Protein AF-A0AAX6N0P4-F1 (afdb_monomer_lite)

Sequence (154 aa):
MRKEPTRYEEDYTPYERWVNLHSFASRLYGINLISCYKLAIKALRRALEDNESEDNMTKRCRIRAAAQWMIYSAGVLFTLMYSRPTENDRQELQSWRFTGRDVFSVNRWNYWKERFVYHSTAIGSEAIAAASSMNRIDRSQPTQGMGALLYSNY

Organism: NCBI:txid292717

Foldseek 3Di:
DDDQDAPPDPDCVSLVVLLVVLLVVLQCVQVVVDDDLLVLLVLLCVQQVDPDPGDLSSNLSSLSSNLSNLLRHVLVNLCCLVPADDPVLQVSRDDPVAHHRRSNHPVSLVSSLVRLVVCCVPRHDSSVSSNVSSVVSVVVDPPPDPPPPPDDDD

pLDDT: mean 87.31, std 16.4, range [35.97, 98.5]

Structure (mmCIF, N/CA/C/O backbone):
data_AF-A0AAX6N0P4-F1
#
_entry.id   AF-A0AAX6N0P4-F1
#
loop_
_atom_site.group_PDB
_atom_site.id
_atom_site.type_symbol
_atom_site.label_atom_id
_atom_site.label_alt_id
_atom_site.label_comp_id
_atom_site.label_asym_id
_atom_site.label_entity_id
_atom_site.label_seq_id
_atom_site.pdbx_PDB_ins_code
_atom_site.Cartn_x
_atom_site.Cartn_y
_atom_site.Cartn_z
_atom_site.occupancy
_atom_site.B_iso_or_equiv
_atom_site.auth_seq_id
_atom_site.auth_comp_id
_atom_site.auth_asym_id
_atom_site.auth_atom_id
_atom_site.pdbx_PDB_model_num
ATOM 1 N N . MET A 1 1 ? 7.547 -14.440 5.829 1.00 50.50 1 MET A N 1
ATOM 2 C CA . MET A 1 1 ? 7.139 -13.589 4.685 1.00 50.50 1 MET A CA 1
ATOM 3 C C . MET A 1 1 ? 8.294 -13.570 3.692 1.00 50.50 1 MET A C 1
ATOM 5 O O . MET A 1 1 ? 9.425 -13.501 4.161 1.00 50.50 1 MET A O 1
ATOM 9 N N . ARG A 1 2 ? 8.066 -13.723 2.377 1.00 62.75 2 ARG A N 1
ATOM 10 C CA . ARG A 1 2 ? 9.168 -13.650 1.390 1.00 62.75 2 ARG A CA 1
ATOM 11 C C . ARG A 1 2 ? 9.849 -12.277 1.468 1.00 62.75 2 ARG A C 1
ATOM 13 O O . ARG A 1 2 ? 9.172 -11.295 1.759 1.00 62.75 2 ARG A O 1
ATOM 20 N N . LYS A 1 3 ? 11.168 -12.240 1.259 1.00 79.81 3 LYS A N 1
ATOM 21 C CA . LYS A 1 3 ? 11.944 -10.993 1.240 1.00 79.81 3 LYS A CA 1
ATOM 22 C C . LYS A 1 3 ? 11.598 -10.180 -0.006 1.00 79.81 3 LYS A C 1
ATOM 24 O O . LYS A 1 3 ? 11.326 -10.750 -1.060 1.00 79.81 3 LYS A O 1
ATOM 29 N N . GLU A 1 4 ? 11.600 -8.865 0.163 1.00 86.12 4 GLU A N 1
ATOM 30 C CA . GLU A 1 4 ? 11.504 -7.905 -0.929 1.00 86.12 4 GLU A CA 1
ATOM 31 C C . GLU A 1 4 ? 12.708 -8.071 -1.876 1.00 86.12 4 GLU A C 1
ATOM 33 O O . GLU A 1 4 ? 13.825 -8.245 -1.375 1.00 86.12 4 GLU A O 1
ATOM 38 N N . PRO A 1 5 ? 12.497 -8.060 -3.205 1.00 88.31 5 PRO A N 1
ATOM 39 C CA . PRO A 1 5 ? 13.581 -8.150 -4.177 1.00 88.31 5 PRO A CA 1
ATOM 40 C C . PRO A 1 5 ? 14.511 -6.940 -4.077 1.00 88.31 5 PRO A C 1
ATOM 42 O O . PRO A 1 5 ? 14.084 -5.828 -3.758 1.00 88.31 5 PRO A O 1
ATOM 45 N N . THR A 1 6 ? 15.789 -7.160 -4.358 1.00 87.75 6 THR A N 1
ATOM 46 C CA . THR A 1 6 ? 16.835 -6.132 -4.272 1.00 87.75 6 THR A CA 1
ATOM 47 C C . THR A 1 6 ? 17.362 -5.749 -5.652 1.00 87.75 6 THR A C 1
ATOM 49 O O . THR A 1 6 ? 17.054 -6.384 -6.645 1.00 87.75 6 THR A O 1
ATOM 52 N N . ARG A 1 7 ? 18.236 -4.746 -5.750 1.00 82.56 7 ARG A N 1
ATOM 53 C CA . ARG A 1 7 ? 18.906 -4.414 -7.023 1.00 82.56 7 ARG A CA 1
ATOM 54 C C . ARG A 1 7 ? 19.834 -5.509 -7.574 1.00 82.56 7 ARG A C 1
ATOM 56 O O . ARG A 1 7 ? 20.413 -5.330 -8.638 1.00 82.56 7 ARG A O 1
ATOM 63 N N . TYR A 1 8 ? 20.053 -6.573 -6.804 1.00 85.19 8 TYR A N 1
ATOM 64 C CA . TYR A 1 8 ? 20.968 -7.667 -7.118 1.00 85.19 8 TYR A CA 1
ATOM 65 C C . TYR A 1 8 ? 20.243 -8.912 -7.644 1.00 85.19 8 TYR A C 1
ATOM 67 O O . TYR A 1 8 ? 20.871 -9.961 -7.750 1.00 85.19 8 TYR A O 1
ATOM 75 N N . GLU A 1 9 ? 18.939 -8.830 -7.933 1.00 86.44 9 GLU A N 1
ATOM 76 C CA . GLU A 1 9 ? 18.241 -9.952 -8.564 1.00 86.44 9 GLU A CA 1
ATOM 77 C C . GLU A 1 9 ? 18.799 -10.212 -9.973 1.00 86.44 9 GLU A C 1
ATOM 79 O O . GLU A 1 9 ? 19.002 -9.286 -10.759 1.00 86.44 9 GLU A O 1
ATOM 84 N N . GLU A 1 10 ? 19.020 -11.487 -10.292 1.00 80.12 10 GLU A N 1
ATOM 85 C CA . GLU A 1 10 ? 19.579 -11.924 -11.580 1.00 80.12 10 GLU A CA 1
ATOM 86 C C . GLU A 1 10 ? 18.535 -11.922 -12.712 1.00 80.12 10 GLU A C 1
ATOM 88 O O . GLU A 1 10 ? 18.891 -11.839 -13.887 1.00 80.12 10 GLU A O 1
ATOM 93 N N . ASP A 1 11 ? 17.241 -11.986 -12.372 1.00 86.44 11 ASP A N 1
ATOM 94 C CA . ASP A 1 11 ? 16.133 -11.959 -13.327 1.00 86.44 11 ASP A CA 1
ATOM 95 C C . ASP A 1 11 ? 14.877 -11.245 -12.780 1.00 86.44 11 ASP A C 1
ATOM 97 O O . ASP A 1 11 ? 14.849 -10.707 -11.671 1.00 86.44 11 ASP A O 1
ATOM 101 N N . TYR A 1 12 ? 13.813 -11.207 -13.590 1.00 85.56 12 TYR A N 1
ATOM 102 C CA . TYR A 1 12 ? 12.569 -10.494 -13.279 1.00 85.56 12 TYR A CA 1
ATOM 103 C C . TYR A 1 12 ? 11.615 -11.250 -12.338 1.00 85.56 12 TYR A C 1
ATOM 105 O O . TYR A 1 12 ? 10.702 -10.655 -11.755 1.00 85.56 12 TYR A O 1
ATOM 113 N N . THR A 1 13 ? 11.813 -12.554 -12.164 1.00 90.44 13 THR A N 1
ATOM 114 C CA . THR A 1 13 ? 10.910 -13.457 -11.444 1.00 90.44 13 THR A CA 1
ATOM 115 C C . THR A 1 13 ? 10.693 -13.046 -9.981 1.00 90.44 13 THR A C 1
ATOM 117 O O . THR A 1 13 ? 9.546 -13.092 -9.517 1.00 90.44 13 THR A O 1
ATOM 120 N N . PRO A 1 14 ? 11.720 -12.632 -9.208 1.00 90.81 14 PRO A N 1
ATOM 121 C CA . PRO A 1 14 ? 11.534 -12.153 -7.839 1.00 90.81 14 PRO A CA 1
ATOM 122 C C . PRO A 1 14 ? 10.629 -10.917 -7.758 1.00 90.81 14 PRO A C 1
ATOM 124 O O . PRO A 1 14 ? 9.754 -10.865 -6.889 1.00 90.81 14 PRO A O 1
ATOM 127 N N . TYR A 1 15 ? 10.769 -9.972 -8.694 1.00 91.62 15 TYR A N 1
ATOM 128 C CA . TYR A 1 15 ? 9.929 -8.773 -8.761 1.00 91.62 15 TYR A CA 1
ATOM 129 C C . TYR A 1 15 ? 8.465 -9.117 -9.044 1.00 91.62 15 TYR A C 1
ATOM 131 O O . TYR A 1 15 ? 7.564 -8.659 -8.339 1.00 91.62 15 TYR A O 1
ATOM 139 N N . GLU A 1 16 ? 8.199 -9.982 -10.023 1.00 92.62 16 GLU A N 1
ATOM 140 C CA . GLU A 1 16 ? 6.829 -10.400 -10.342 1.00 92.62 16 GLU A CA 1
ATOM 141 C C . GLU A 1 16 ? 6.176 -11.173 -9.197 1.00 92.62 16 GLU A C 1
ATOM 143 O O . GLU A 1 16 ? 5.030 -10.904 -8.828 1.00 92.62 16 GLU A O 1
ATOM 148 N N . ARG A 1 17 ? 6.913 -12.095 -8.568 1.00 93.31 17 ARG A N 1
ATOM 149 C CA . ARG A 1 17 ? 6.437 -12.828 -7.386 1.00 93.31 17 ARG A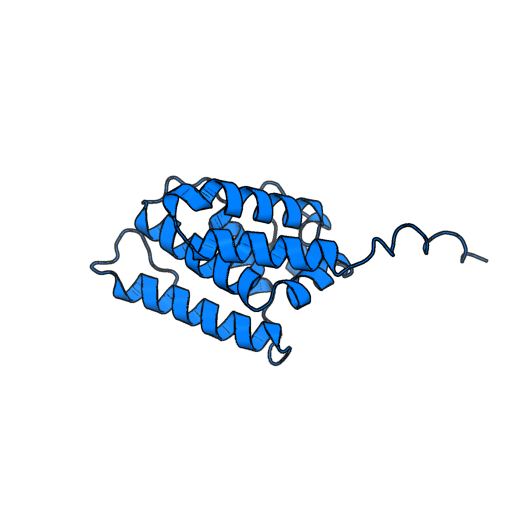 CA 1
ATOM 150 C C . ARG A 1 17 ? 6.087 -11.884 -6.241 1.00 93.31 17 ARG A C 1
ATOM 152 O O . ARG A 1 17 ? 5.111 -12.135 -5.532 1.00 93.31 17 ARG A O 1
ATOM 159 N N . TRP A 1 18 ? 6.861 -10.818 -6.062 1.00 93.75 18 TRP A N 1
ATOM 160 C CA . TRP A 1 18 ? 6.602 -9.811 -5.041 1.00 93.75 18 TRP A CA 1
ATOM 161 C C . TRP A 1 18 ? 5.322 -9.019 -5.321 1.00 93.75 18 TRP A C 1
ATOM 163 O O . TRP A 1 18 ? 4.457 -8.916 -4.447 1.00 93.75 18 TRP A O 1
ATOM 173 N N . VAL A 1 19 ? 5.138 -8.543 -6.557 1.00 95.31 19 VAL A N 1
ATOM 174 C CA . VAL A 1 19 ? 3.896 -7.871 -6.973 1.00 95.31 19 VAL A CA 1
ATOM 175 C C . VAL A 1 19 ? 2.692 -8.802 -6.807 1.00 95.31 19 VAL A C 1
ATOM 177 O O . VAL A 1 19 ? 1.680 -8.389 -6.242 1.00 95.31 19 VAL A O 1
ATOM 180 N N . ASN A 1 20 ? 2.809 -10.066 -7.218 1.00 96.62 20 ASN A N 1
ATOM 181 C CA . ASN A 1 20 ? 1.738 -11.058 -7.102 1.00 96.62 20 ASN A CA 1
ATOM 182 C C . ASN A 1 20 ? 1.357 -11.340 -5.643 1.00 96.62 20 ASN A C 1
ATOM 184 O O . ASN A 1 20 ? 0.170 -11.450 -5.336 1.00 96.62 20 ASN A O 1
ATOM 188 N N . LEU A 1 21 ? 2.330 -11.391 -4.727 1.00 96.25 21 LEU A N 1
ATOM 189 C CA . LEU A 1 21 ? 2.057 -11.529 -3.295 1.00 96.25 21 LEU A CA 1
ATOM 190 C C . LEU A 1 21 ? 1.229 -10.352 -2.765 1.00 96.25 21 LEU A C 1
ATOM 192 O O . LEU A 1 21 ? 0.232 -10.565 -2.073 1.00 96.25 21 LEU A O 1
ATOM 196 N N . HIS A 1 22 ? 1.613 -9.118 -3.099 1.00 97.38 22 HIS A N 1
ATOM 197 C CA . HIS A 1 22 ? 0.857 -7.930 -2.699 1.00 97.38 22 HIS A CA 1
ATOM 198 C C . HIS A 1 22 ? -0.529 -7.879 -3.342 1.00 97.38 22 HIS A C 1
ATOM 200 O O . HIS A 1 22 ? -1.490 -7.510 -2.676 1.00 97.38 22 HIS A O 1
ATOM 206 N N . SER A 1 23 ? -0.640 -8.315 -4.596 1.00 97.75 23 SER A N 1
ATOM 207 C CA . SER A 1 23 ? -1.903 -8.447 -5.321 1.00 97.75 23 SER A CA 1
ATOM 208 C C . SER A 1 23 ? -2.853 -9.440 -4.638 1.00 97.75 23 SER A C 1
ATOM 210 O O . SER A 1 23 ? -4.042 -9.165 -4.469 1.00 97.75 23 SER A O 1
ATOM 212 N N . PHE A 1 24 ? -2.342 -10.593 -4.206 1.00 97.88 24 PHE A N 1
ATOM 213 C CA . PHE A 1 24 ? -3.121 -11.584 -3.469 1.00 97.88 24 PHE A CA 1
ATOM 214 C C . PHE A 1 24 ? -3.564 -11.043 -2.104 1.00 97.88 24 PHE A C 1
ATOM 216 O O . PHE A 1 24 ? -4.755 -11.038 -1.793 1.00 97.88 24 PHE A O 1
ATOM 223 N N . ALA A 1 25 ? -2.621 -10.519 -1.316 1.00 98.00 25 ALA A N 1
ATOM 224 C CA . ALA A 1 25 ? -2.902 -9.997 0.018 1.00 98.00 25 ALA A CA 1
ATOM 225 C C . ALA A 1 25 ? -3.888 -8.817 -0.006 1.00 98.00 25 ALA A C 1
ATOM 227 O O . ALA A 1 25 ? -4.774 -8.757 0.846 1.00 98.00 25 ALA A O 1
ATOM 228 N N . SER A 1 26 ? -3.783 -7.914 -0.988 1.00 98.31 26 SER A N 1
ATOM 229 C CA . SER A 1 26 ? -4.683 -6.763 -1.093 1.00 98.31 26 SER A CA 1
ATOM 230 C C . SER A 1 26 ? -6.114 -7.160 -1.423 1.00 98.31 26 SER A C 1
ATOM 232 O O . SER A 1 26 ? -7.038 -6.554 -0.890 1.00 98.31 26 SER A O 1
ATOM 234 N N . ARG A 1 27 ? -6.330 -8.208 -2.226 1.00 98.50 27 ARG A N 1
ATOM 235 C CA . ARG A 1 27 ? -7.682 -8.736 -2.467 1.00 98.50 27 ARG A CA 1
ATOM 236 C C . ARG A 1 27 ? -8.287 -9.337 -1.207 1.00 98.50 27 ARG A C 1
ATOM 238 O O . ARG A 1 27 ? -9.426 -9.016 -0.894 1.00 98.50 27 ARG A O 1
ATOM 245 N N . LEU A 1 28 ? -7.529 -10.151 -0.467 1.00 98.38 28 LEU A N 1
ATOM 246 C CA . LEU A 1 28 ? -8.016 -10.738 0.787 1.00 98.38 28 LEU A CA 1
ATOM 247 C C . LEU A 1 28 ? -8.330 -9.663 1.836 1.00 98.38 28 LEU A C 1
ATOM 249 O O . LEU A 1 28 ? -9.348 -9.742 2.518 1.00 98.38 28 LEU A O 1
ATOM 253 N N . TYR A 1 29 ? -7.473 -8.646 1.946 1.00 97.69 29 TYR A N 1
ATOM 254 C CA . TYR A 1 29 ? -7.703 -7.506 2.832 1.00 97.69 29 TYR A CA 1
ATOM 255 C C . TYR A 1 29 ? -8.909 -6.667 2.384 1.00 97.69 29 TYR A C 1
ATOM 257 O O . TYR A 1 29 ? -9.746 -6.308 3.204 1.00 97.69 29 TYR A O 1
ATOM 265 N N . GLY A 1 30 ? -9.042 -6.400 1.082 1.00 97.06 30 GLY A N 1
ATOM 266 C CA . GLY A 1 30 ? -10.131 -5.602 0.512 1.00 97.06 30 GLY A CA 1
ATOM 267 C C . GLY A 1 30 ? -11.525 -6.202 0.710 1.00 97.06 30 GLY A C 1
ATOM 268 O O . GLY A 1 30 ? -12.500 -5.457 0.752 1.00 97.06 30 GLY A O 1
ATOM 269 N N . ILE A 1 31 ? -11.618 -7.523 0.888 1.00 96.94 31 ILE A N 1
ATOM 270 C CA . ILE A 1 31 ? -12.863 -8.223 1.248 1.00 96.94 31 ILE A CA 1
ATOM 271 C C . ILE A 1 31 ? -12.979 -8.516 2.756 1.00 96.94 31 ILE A C 1
ATOM 273 O O . ILE A 1 31 ? -13.837 -9.294 3.159 1.00 96.94 31 ILE A O 1
ATOM 277 N N . ASN A 1 32 ? -12.124 -7.911 3.590 1.00 94.69 32 ASN A N 1
ATOM 278 C CA . ASN A 1 32 ? -12.068 -8.085 5.048 1.00 94.69 32 ASN A CA 1
ATOM 279 C C . ASN A 1 32 ? -11.807 -9.527 5.533 1.00 94.69 32 ASN A C 1
ATOM 281 O O . ASN A 1 32 ? -12.151 -9.865 6.663 1.00 94.69 32 ASN A O 1
ATOM 285 N N . LEU A 1 33 ? -11.173 -10.384 4.722 1.00 96.75 33 LEU A N 1
ATOM 286 C CA . LEU A 1 33 ? -10.858 -11.761 5.133 1.00 96.75 33 LEU A CA 1
ATOM 287 C C . LEU A 1 33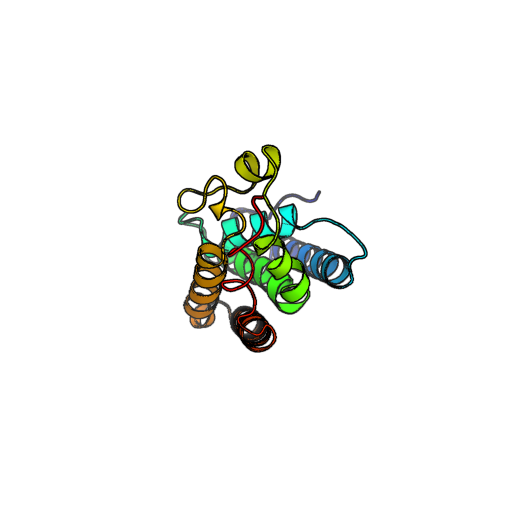 ? -9.636 -11.834 6.062 1.00 96.75 33 LEU A C 1
ATOM 289 O O . LEU A 1 33 ? -9.516 -12.748 6.873 1.00 96.75 33 LEU A O 1
ATOM 293 N N . ILE A 1 34 ? -8.713 -10.880 5.937 1.00 95.19 34 ILE A N 1
ATOM 294 C CA . ILE A 1 34 ? -7.506 -10.780 6.765 1.00 95.19 34 ILE A CA 1
ATOM 295 C C . ILE A 1 34 ? -7.307 -9.339 7.230 1.00 95.19 34 ILE A C 1
ATOM 297 O O . ILE A 1 34 ? -7.687 -8.409 6.527 1.00 95.19 34 ILE A O 1
ATOM 301 N N . SER A 1 35 ? -6.645 -9.141 8.373 1.00 91.06 35 SER A N 1
ATOM 302 C CA . SER A 1 35 ? -6.212 -7.817 8.838 1.00 91.06 35 SER A CA 1
ATOM 303 C C . SER A 1 35 ? -4.702 -7.670 8.656 1.00 91.06 35 SER A C 1
ATOM 305 O O . SER A 1 35 ? -3.909 -8.153 9.462 1.00 91.06 35 SER A O 1
ATOM 307 N N . CYS A 1 36 ? -4.284 -7.049 7.549 1.00 93.81 36 CYS A N 1
ATOM 308 C CA . CYS A 1 36 ? -2.868 -6.894 7.198 1.00 93.81 36 CYS A CA 1
ATOM 309 C C . CYS A 1 36 ? -2.513 -5.481 6.706 1.00 93.81 36 CYS A C 1
ATOM 311 O O . CYS A 1 36 ? -1.551 -5.300 5.962 1.00 93.81 36 CYS A O 1
ATOM 313 N N . TYR A 1 37 ? -3.237 -4.459 7.171 1.00 96.06 37 TYR A N 1
ATOM 314 C CA . TYR A 1 37 ? -3.024 -3.059 6.780 1.00 96.06 37 TYR A CA 1
ATOM 315 C C . TYR A 1 37 ? -1.577 -2.567 6.959 1.00 96.06 37 TYR A C 1
ATOM 317 O O . TYR A 1 37 ? -1.096 -1.751 6.173 1.00 96.06 37 TYR A O 1
ATOM 325 N N . LYS A 1 38 ? -0.837 -3.094 7.948 1.00 97.06 38 LYS A N 1
ATOM 326 C CA . LYS A 1 38 ? 0.588 -2.774 8.146 1.00 97.06 38 LYS A CA 1
ATOM 327 C C . LYS A 1 38 ? 1.429 -3.119 6.915 1.00 97.06 38 LYS A C 1
ATOM 329 O O . LYS A 1 38 ? 2.352 -2.379 6.588 1.00 97.06 38 LYS A O 1
ATOM 334 N N . LEU A 1 39 ? 1.108 -4.213 6.219 1.00 96.50 39 LEU A N 1
ATOM 335 C CA . LEU A 1 39 ? 1.778 -4.603 4.976 1.00 96.50 39 LEU A CA 1
ATOM 336 C C . LEU A 1 39 ? 1.498 -3.591 3.858 1.00 96.50 39 LEU A C 1
ATOM 338 O O . LEU A 1 39 ? 2.421 -3.214 3.139 1.00 96.50 39 LEU A O 1
ATOM 342 N N . ALA A 1 40 ? 0.252 -3.124 3.752 1.00 97.31 40 ALA A N 1
ATOM 343 C CA . ALA A 1 40 ? -0.153 -2.107 2.787 1.00 97.31 40 ALA A CA 1
ATOM 344 C C . ALA A 1 40 ? 0.599 -0.789 3.010 1.00 97.31 40 ALA A C 1
ATOM 346 O O . ALA A 1 40 ? 1.216 -0.258 2.090 1.00 97.31 40 ALA A O 1
ATOM 347 N N . ILE A 1 41 ? 0.607 -0.294 4.251 1.00 97.38 41 ILE A N 1
ATOM 348 C CA . ILE A 1 41 ? 1.239 0.986 4.594 1.00 97.38 41 ILE A CA 1
ATOM 349 C C . ILE A 1 41 ? 2.759 0.912 4.435 1.00 97.38 41 ILE A C 1
ATOM 351 O O . ILE A 1 41 ? 3.359 1.849 3.916 1.00 97.38 41 ILE A O 1
ATOM 355 N N . LYS A 1 42 ? 3.392 -0.211 4.800 1.00 96.00 42 LYS A N 1
ATOM 356 C CA . LYS A 1 42 ? 4.827 -0.415 4.548 1.00 96.00 42 LYS A CA 1
ATOM 357 C C . LYS A 1 42 ? 5.139 -0.413 3.047 1.00 96.00 42 LYS A C 1
ATOM 359 O O . LYS A 1 42 ? 6.106 0.231 2.654 1.00 96.00 42 LYS A O 1
ATOM 364 N N . ALA A 1 43 ? 4.313 -1.057 2.216 1.00 96.00 43 ALA A N 1
ATOM 365 C CA . ALA A 1 43 ? 4.483 -1.040 0.761 1.00 96.00 43 ALA A CA 1
ATOM 366 C C . ALA A 1 43 ? 4.329 0.374 0.173 1.00 96.00 43 ALA A C 1
ATOM 368 O O . ALA A 1 43 ? 5.159 0.798 -0.626 1.00 96.00 43 ALA A O 1
ATOM 369 N N . LEU A 1 44 ? 3.312 1.128 0.607 1.00 97.19 44 LEU A N 1
ATOM 370 C CA . LEU A 1 44 ? 3.092 2.518 0.189 1.00 97.19 44 LEU A CA 1
ATOM 371 C C . LEU A 1 44 ? 4.257 3.424 0.601 1.00 97.19 44 LEU A C 1
ATOM 373 O O . LEU A 1 44 ? 4.758 4.180 -0.227 1.00 97.19 44 LEU A O 1
ATOM 377 N N . ARG A 1 45 ? 4.741 3.298 1.843 1.00 95.56 45 ARG A N 1
ATOM 378 C CA . ARG A 1 45 ? 5.903 4.047 2.338 1.00 95.56 45 ARG A CA 1
ATOM 379 C C . ARG A 1 45 ? 7.141 3.784 1.477 1.00 95.56 45 ARG A C 1
ATOM 381 O O . ARG A 1 45 ? 7.688 4.727 0.913 1.00 95.56 45 ARG A O 1
ATOM 388 N N . ARG A 1 46 ? 7.522 2.509 1.309 1.00 92.38 46 ARG A N 1
ATOM 389 C CA . ARG A 1 46 ? 8.698 2.104 0.512 1.00 92.38 46 ARG A CA 1
ATOM 390 C C . ARG A 1 46 ? 8.632 2.565 -0.942 1.00 92.38 46 ARG A C 1
ATOM 392 O O . ARG A 1 46 ? 9.662 2.843 -1.541 1.00 92.38 46 ARG A O 1
ATOM 399 N N . ALA A 1 47 ? 7.434 2.601 -1.520 1.00 93.62 47 ALA A N 1
ATOM 400 C CA . ALA A 1 47 ? 7.240 2.963 -2.917 1.00 93.62 47 ALA A CA 1
ATOM 401 C C . ALA A 1 47 ? 7.173 4.478 -3.162 1.00 93.62 47 ALA A C 1
ATOM 403 O O . ALA A 1 47 ? 7.571 4.933 -4.234 1.00 93.62 47 ALA A O 1
ATOM 404 N N . LEU A 1 48 ? 6.609 5.245 -2.223 1.00 94.38 48 LEU A N 1
ATOM 405 C CA . LEU A 1 48 ? 6.153 6.615 -2.488 1.00 94.38 48 LEU A CA 1
ATOM 406 C C . LEU A 1 48 ? 6.799 7.675 -1.595 1.00 94.38 48 LEU A C 1
ATOM 408 O O . LEU A 1 48 ? 6.865 8.829 -2.017 1.00 94.38 48 LEU A O 1
ATOM 412 N N . GLU A 1 49 ? 7.227 7.305 -0.385 1.00 94.31 49 GLU A N 1
ATOM 413 C CA . GLU A 1 49 ? 7.766 8.227 0.628 1.00 94.31 49 GLU A CA 1
ATOM 414 C C . GLU A 1 49 ? 9.290 8.138 0.773 1.00 94.31 49 GLU A C 1
ATOM 416 O O . GLU A 1 49 ? 9.927 9.133 1.132 1.00 94.31 49 GLU A O 1
ATOM 421 N N . ASP A 1 50 ? 9.865 6.962 0.518 1.00 87.50 50 ASP A N 1
ATOM 422 C CA . ASP A 1 50 ? 11.307 6.747 0.595 1.00 87.50 50 ASP A CA 1
ATOM 423 C C . ASP A 1 50 ? 11.995 7.386 -0.626 1.00 87.50 50 ASP A C 1
ATOM 425 O O . ASP A 1 50 ? 11.642 7.134 -1.779 1.00 87.50 50 ASP A O 1
ATOM 429 N N . ASN A 1 51 ? 12.993 8.232 -0.360 1.00 68.06 51 ASN A N 1
ATOM 430 C CA . ASN A 1 51 ? 13.756 8.967 -1.377 1.00 68.06 51 ASN A CA 1
ATOM 431 C C . ASN A 1 51 ? 15.062 8.259 -1.771 1.00 68.06 51 ASN A C 1
ATOM 433 O O . ASN A 1 51 ? 15.938 8.885 -2.367 1.00 68.06 51 ASN A O 1
ATOM 437 N N . GLU A 1 52 ? 15.233 6.988 -1.403 1.00 66.75 52 GLU A N 1
ATOM 438 C CA . GLU A 1 52 ? 16.465 6.258 -1.694 1.00 66.75 52 GLU A CA 1
ATOM 439 C C . GLU A 1 52 ? 16.701 6.177 -3.212 1.00 66.75 52 GLU A C 1
ATOM 441 O O . GLU A 1 52 ? 15.772 5.985 -4.006 1.00 66.75 52 GLU A O 1
ATOM 446 N N . SER A 1 53 ? 17.963 6.361 -3.613 1.00 60.69 53 SER A N 1
ATOM 447 C CA . SER A 1 53 ? 18.436 6.231 -4.995 1.00 60.69 53 SER A CA 1
ATOM 448 C C . SER A 1 53 ? 18.425 4.762 -5.412 1.00 60.69 53 SER A C 1
ATOM 450 O O . SER A 1 53 ? 19.467 4.114 -5.520 1.00 60.69 53 SER A O 1
ATOM 452 N N . GLU A 1 54 ? 17.228 4.216 -5.580 1.00 67.94 54 GLU A N 1
ATOM 453 C CA . GLU A 1 54 ? 17.025 2.848 -6.029 1.00 67.94 54 GLU A CA 1
ATOM 454 C C . GLU A 1 54 ? 17.176 2.737 -7.535 1.00 67.94 54 GLU A C 1
ATOM 456 O O . GLU A 1 54 ? 16.899 3.678 -8.285 1.00 67.94 54 GLU A O 1
ATOM 461 N N . ASP A 1 55 ? 17.589 1.556 -7.982 1.00 84.06 55 ASP A N 1
ATOM 462 C CA . ASP A 1 55 ? 17.554 1.239 -9.396 1.00 84.06 55 ASP A CA 1
ATOM 463 C C . ASP A 1 55 ? 16.105 1.287 -9.919 1.00 84.06 55 ASP A C 1
ATOM 465 O O . ASP A 1 55 ? 15.123 1.084 -9.191 1.00 84.06 55 ASP A O 1
ATOM 469 N N . ASN A 1 56 ? 15.970 1.552 -11.218 1.00 84.94 56 ASN A N 1
ATOM 470 C CA . ASN A 1 56 ? 14.667 1.726 -11.851 1.00 84.94 56 ASN A CA 1
ATOM 471 C C . ASN A 1 56 ? 13.769 0.482 -11.728 1.00 84.94 56 ASN A C 1
ATOM 473 O O . ASN A 1 56 ? 12.546 0.632 -11.721 1.00 84.94 56 ASN A O 1
ATOM 477 N N . MET A 1 57 ? 14.334 -0.728 -11.621 1.00 87.25 57 MET A N 1
ATOM 478 C CA . MET A 1 57 ? 13.555 -1.963 -11.560 1.00 87.25 57 MET A CA 1
ATOM 479 C C . MET A 1 57 ? 12.933 -2.173 -10.187 1.00 87.25 57 MET A C 1
ATOM 481 O O . MET A 1 57 ? 11.715 -2.353 -10.087 1.00 87.25 57 MET A O 1
ATOM 485 N N . THR A 1 58 ? 13.738 -2.075 -9.128 1.00 89.06 58 THR A N 1
ATOM 486 C CA . THR A 1 58 ? 13.261 -2.175 -7.742 1.00 89.06 58 THR A CA 1
ATOM 487 C C . THR A 1 58 ? 12.195 -1.121 -7.474 1.00 89.06 58 THR A C 1
ATOM 489 O O . THR A 1 58 ? 11.092 -1.445 -7.019 1.00 89.06 58 THR A O 1
ATOM 492 N N . LYS A 1 59 ? 12.454 0.124 -7.890 1.00 89.50 59 LYS A N 1
ATOM 493 C CA . LYS A 1 59 ? 11.493 1.223 -7.768 1.00 89.50 59 LYS A CA 1
ATOM 494 C C . LYS A 1 59 ? 10.186 0.937 -8.510 1.00 89.50 59 LYS A C 1
ATOM 496 O O . LYS A 1 59 ? 9.097 1.112 -7.954 1.00 89.50 59 LYS A O 1
ATOM 501 N N . ARG A 1 60 ? 10.269 0.444 -9.752 1.00 90.38 60 ARG A N 1
ATOM 502 C CA . ARG A 1 60 ? 9.093 0.065 -10.549 1.00 90.38 60 ARG A CA 1
ATOM 503 C C . ARG A 1 60 ? 8.293 -1.049 -9.882 1.00 90.38 60 ARG A C 1
ATOM 505 O O . ARG A 1 60 ? 7.070 -0.949 -9.787 1.00 90.38 60 ARG A O 1
ATOM 512 N N . CYS A 1 61 ? 8.965 -2.085 -9.392 1.00 92.12 61 CYS A N 1
ATOM 513 C CA . CYS A 1 61 ? 8.338 -3.196 -8.687 1.00 92.12 61 CYS A CA 1
ATOM 514 C C . CYS A 1 61 ? 7.588 -2.729 -7.433 1.00 92.12 61 CYS A C 1
ATOM 516 O O . CYS A 1 61 ? 6.432 -3.108 -7.233 1.00 92.12 61 CYS A O 1
ATOM 518 N N . ARG A 1 62 ? 8.207 -1.877 -6.608 1.00 93.44 62 ARG A N 1
ATOM 519 C CA . ARG A 1 62 ? 7.585 -1.334 -5.392 1.00 93.44 62 ARG A CA 1
ATOM 520 C C . ARG A 1 62 ? 6.322 -0.551 -5.685 1.00 93.44 62 ARG A C 1
ATOM 522 O O . ARG A 1 62 ? 5.303 -0.766 -5.035 1.00 93.44 62 ARG A O 1
ATOM 529 N N . ILE A 1 63 ? 6.359 0.314 -6.693 1.00 94.50 63 ILE A N 1
ATOM 530 C CA . ILE A 1 63 ? 5.194 1.121 -7.064 1.00 94.50 63 ILE A CA 1
ATOM 531 C C . ILE A 1 63 ? 4.079 0.235 -7.624 1.00 94.50 63 ILE A C 1
ATOM 533 O O . ILE A 1 63 ? 2.923 0.426 -7.252 1.00 94.50 63 ILE A O 1
ATOM 537 N N . ARG A 1 64 ? 4.402 -0.792 -8.423 1.00 95.44 64 ARG A N 1
ATOM 538 C CA . ARG A 1 64 ? 3.410 -1.785 -8.876 1.00 95.44 64 ARG A CA 1
ATOM 539 C C . ARG A 1 64 ? 2.785 -2.549 -7.709 1.00 95.44 64 ARG A C 1
ATOM 541 O O . ARG A 1 64 ? 1.570 -2.729 -7.696 1.00 95.44 64 ARG A O 1
ATOM 548 N N . ALA A 1 65 ? 3.584 -2.962 -6.725 1.00 95.94 65 ALA A N 1
ATOM 549 C CA . ALA A 1 65 ? 3.110 -3.636 -5.519 1.00 95.94 65 ALA A CA 1
ATOM 550 C C . ALA A 1 65 ? 2.219 -2.725 -4.655 1.00 95.94 65 ALA A C 1
ATOM 552 O O . ALA A 1 65 ? 1.133 -3.131 -4.242 1.00 95.94 65 ALA A O 1
ATOM 553 N N . ALA A 1 66 ? 2.632 -1.475 -4.433 1.00 97.25 66 ALA A N 1
ATOM 554 C CA . ALA A 1 66 ? 1.849 -0.470 -3.719 1.00 97.25 66 ALA A CA 1
ATOM 555 C C . ALA A 1 66 ? 0.520 -0.169 -4.433 1.00 97.25 66 ALA A C 1
ATOM 557 O O . ALA A 1 66 ? -0.526 -0.080 -3.787 1.00 97.25 66 ALA A O 1
ATOM 558 N N . ALA A 1 67 ? 0.533 -0.092 -5.768 1.00 97.62 67 ALA A N 1
ATOM 559 C CA . ALA A 1 67 ? -0.664 0.128 -6.573 1.00 97.62 67 ALA A CA 1
ATOM 560 C C . ALA A 1 67 ? -1.724 -0.964 -6.355 1.00 97.62 67 ALA A C 1
ATOM 562 O O . ALA A 1 67 ? -2.912 -0.648 -6.295 1.00 97.62 67 ALA A O 1
ATOM 563 N N . GLN A 1 68 ? -1.323 -2.225 -6.141 1.00 97.94 68 GLN A N 1
ATOM 564 C CA . GLN A 1 68 ? -2.269 -3.316 -5.865 1.00 97.94 68 GLN A CA 1
ATOM 565 C C . GLN A 1 68 ? -3.150 -3.047 -4.637 1.00 97.94 68 GLN A C 1
ATOM 567 O O . GLN A 1 68 ? -4.317 -3.445 -4.621 1.00 97.94 68 GLN A O 1
ATOM 572 N N . TRP A 1 69 ? -2.626 -2.369 -3.612 1.00 98.44 69 TRP A N 1
ATOM 573 C CA . TRP A 1 69 ? -3.398 -2.023 -2.415 1.00 98.44 69 TRP A CA 1
ATOM 574 C C . TRP A 1 69 ? -4.455 -0.969 -2.701 1.00 98.44 69 TRP A C 1
ATOM 576 O O . TRP A 1 69 ? -5.585 -1.091 -2.229 1.00 98.44 69 TRP A O 1
ATOM 586 N N . MET A 1 70 ? -4.121 0.036 -3.507 1.00 98.00 70 MET A N 1
ATOM 587 C CA . MET A 1 70 ? -5.081 1.071 -3.884 1.00 98.00 70 MET A CA 1
ATOM 588 C C . MET A 1 70 ? -6.138 0.535 -4.848 1.00 98.00 70 MET A C 1
ATOM 590 O O . MET A 1 70 ? -7.305 0.902 -4.754 1.00 98.00 70 MET A O 1
ATOM 594 N N . ILE A 1 71 ? -5.767 -0.372 -5.751 1.00 97.69 71 ILE A N 1
ATOM 595 C CA . ILE A 1 71 ? -6.712 -0.953 -6.709 1.00 97.69 71 ILE A CA 1
ATOM 596 C C . ILE A 1 71 ? -7.742 -1.839 -5.996 1.00 97.69 71 ILE A C 1
ATOM 598 O O . ILE A 1 71 ? -8.935 -1.697 -6.247 1.00 97.69 71 ILE A O 1
ATOM 602 N N . TYR A 1 72 ? -7.303 -2.727 -5.097 1.00 98.19 72 TYR A N 1
ATOM 603 C CA . TYR A 1 72 ? -8.183 -3.765 -4.541 1.00 98.19 72 TYR A CA 1
ATOM 604 C C . TYR A 1 72 ? -8.696 -3.494 -3.129 1.00 98.19 72 TYR A C 1
ATOM 606 O O . TYR A 1 72 ? -9.648 -4.140 -2.703 1.00 98.19 72 TYR A O 1
ATOM 614 N N . SER A 1 73 ? -8.096 -2.557 -2.396 1.00 97.56 73 SER A N 1
ATOM 615 C CA . SER A 1 73 ? -8.413 -2.365 -0.977 1.00 97.56 73 SER A CA 1
ATOM 616 C C . SER A 1 73 ? -8.405 -0.916 -0.496 1.00 97.56 73 SER A C 1
ATOM 618 O O . SER A 1 73 ? -8.455 -0.681 0.709 1.00 97.56 73 SER A O 1
ATOM 620 N N . ALA A 1 74 ? -8.379 0.059 -1.411 1.00 96.62 74 ALA A N 1
ATOM 621 C CA . ALA A 1 74 ? -8.385 1.483 -1.072 1.00 96.62 74 ALA A CA 1
ATOM 622 C C . ALA A 1 74 ? -9.499 1.850 -0.083 1.00 96.62 74 ALA A C 1
ATOM 624 O O . ALA A 1 74 ? -9.219 2.517 0.902 1.00 96.62 74 ALA A O 1
ATOM 625 N N . GLY A 1 75 ? -10.730 1.372 -0.303 1.00 95.62 75 GLY A N 1
ATOM 626 C CA . GLY A 1 75 ? -11.865 1.677 0.574 1.00 95.62 75 GLY A CA 1
ATOM 627 C C . GLY A 1 75 ? -11.662 1.196 2.012 1.00 95.62 75 GLY A C 1
ATOM 628 O O . GLY A 1 75 ? -11.813 1.978 2.942 1.00 95.62 75 GLY A O 1
ATOM 629 N N . VAL A 1 76 ? -11.247 -0.062 2.197 1.00 95.69 76 VAL A N 1
ATOM 630 C CA . VAL A 1 76 ? -10.970 -0.627 3.532 1.00 95.69 76 VAL A CA 1
ATOM 631 C C . VAL A 1 76 ? -9.755 0.041 4.177 1.00 95.69 76 VAL A C 1
ATOM 633 O O . VAL A 1 76 ? -9.727 0.246 5.382 1.00 95.69 76 VAL A O 1
ATOM 636 N N . LEU A 1 77 ? -8.732 0.414 3.403 1.00 96.12 77 LEU A N 1
ATOM 637 C CA . LEU A 1 77 ? -7.569 1.116 3.951 1.00 96.12 77 LEU A CA 1
ATOM 638 C C . LEU A 1 77 ? -7.902 2.560 4.358 1.00 96.12 77 LEU A C 1
ATOM 640 O O . LEU A 1 77 ? -7.380 3.051 5.355 1.00 96.12 77 LEU A O 1
ATOM 644 N N . PHE A 1 78 ? -8.787 3.225 3.615 1.00 95.81 78 PHE A N 1
ATOM 645 C CA . PHE A 1 78 ? -9.224 4.594 3.881 1.00 95.81 78 PHE A CA 1
ATOM 646 C C . PHE A 1 78 ? -9.905 4.722 5.249 1.00 95.81 78 PHE A C 1
ATOM 648 O O . PHE A 1 78 ? -9.738 5.738 5.924 1.00 95.81 78 PHE A O 1
ATOM 655 N N . THR A 1 79 ? -10.607 3.680 5.714 1.00 94.38 79 THR A N 1
ATOM 656 C CA . THR A 1 79 ? -11.284 3.719 7.021 1.00 94.38 79 THR A CA 1
ATOM 657 C C . THR A 1 79 ? -10.323 3.862 8.203 1.00 94.38 79 THR A C 1
ATOM 659 O O . THR A 1 79 ? -10.728 4.342 9.264 1.00 94.38 79 THR A O 1
ATOM 662 N N . LEU A 1 80 ? -9.038 3.525 8.028 1.00 93.88 80 LEU A N 1
ATOM 663 C CA . LEU A 1 80 ? -8.015 3.710 9.060 1.00 93.88 80 LEU A CA 1
ATOM 664 C C . LEU A 1 80 ? -7.881 5.172 9.484 1.00 93.88 80 LEU A C 1
ATOM 666 O O . LEU A 1 80 ? -7.525 5.430 10.628 1.00 93.88 80 LEU A O 1
ATOM 670 N N . MET A 1 81 ? -8.219 6.123 8.609 1.00 92.25 81 MET A N 1
ATOM 671 C CA . MET A 1 81 ? -8.162 7.552 8.934 1.00 92.25 81 MET A CA 1
ATOM 672 C C . MET A 1 81 ? -9.192 7.987 9.977 1.00 92.25 81 MET A C 1
ATOM 674 O O . MET A 1 81 ? -9.019 9.016 10.624 1.00 92.25 81 MET A O 1
ATOM 678 N N . TYR A 1 82 ? -10.239 7.187 10.180 1.00 90.88 82 TYR A N 1
ATOM 679 C CA . TYR A 1 82 ? -11.209 7.381 11.258 1.00 90.88 82 TYR A CA 1
ATOM 680 C C . TYR A 1 82 ? -10.819 6.633 12.540 1.00 90.88 82 TYR A C 1
ATOM 682 O O . TYR A 1 82 ? -11.510 6.726 13.552 1.00 90.88 82 TYR A O 1
ATOM 690 N N . SER A 1 83 ? -9.713 5.887 12.513 1.00 91.44 83 SER A N 1
ATOM 691 C CA . SER A 1 83 ? -9.215 5.103 13.639 1.00 91.44 83 SER A CA 1
ATOM 692 C C . SER A 1 83 ? -8.048 5.808 14.327 1.00 91.44 83 SER A C 1
ATOM 694 O O . SER A 1 83 ? -7.285 6.554 13.714 1.00 91.44 83 SER A O 1
ATOM 696 N N . ARG A 1 84 ? -7.861 5.548 15.625 1.00 94.00 84 ARG A N 1
ATOM 697 C CA . ARG A 1 84 ? -6.664 6.006 16.343 1.00 94.00 84 ARG A CA 1
ATOM 698 C C . ARG A 1 84 ? -5.550 4.965 16.188 1.00 94.00 84 ARG A C 1
ATOM 700 O O . ARG A 1 84 ? -5.779 3.816 16.563 1.00 94.00 84 ARG A O 1
ATOM 707 N N . PRO A 1 85 ? -4.350 5.335 15.700 1.00 96.00 85 PRO A N 1
ATOM 708 C CA . PRO A 1 85 ? -3.234 4.399 15.633 1.00 96.00 85 PRO A CA 1
ATOM 709 C C . PRO A 1 85 ? -2.828 3.945 17.036 1.00 96.00 85 PRO A C 1
ATOM 711 O O . PRO A 1 85 ? -2.796 4.749 17.976 1.00 96.00 85 PRO A O 1
ATOM 714 N N . THR A 1 86 ? -2.488 2.666 17.181 1.00 97.06 86 THR A N 1
ATOM 715 C CA . THR A 1 86 ? -1.871 2.139 18.406 1.00 97.06 86 THR A CA 1
ATOM 716 C C . THR A 1 86 ? -0.443 2.669 18.561 1.00 97.06 86 THR A C 1
ATOM 718 O O . THR A 1 86 ? 0.129 3.221 17.621 1.00 97.06 86 THR A O 1
ATOM 721 N N . GLU A 1 87 ? 0.173 2.493 19.732 1.00 97.12 87 GLU A N 1
ATOM 722 C CA . GLU A 1 87 ? 1.595 2.834 19.908 1.00 97.12 87 GLU A CA 1
ATOM 723 C C . GLU A 1 87 ? 2.486 2.059 18.931 1.00 97.12 87 GLU A C 1
ATOM 725 O O . GLU A 1 87 ? 3.356 2.630 18.279 1.00 97.12 87 GLU A O 1
ATOM 730 N N . ASN A 1 88 ? 2.184 0.778 18.725 1.00 97.06 88 ASN A N 1
ATOM 731 C CA . ASN A 1 88 ? 2.894 -0.041 17.757 1.00 97.06 88 ASN A CA 1
ATOM 732 C C . ASN A 1 88 ? 2.714 0.468 16.315 1.00 97.06 88 ASN A C 1
ATOM 734 O O . ASN A 1 88 ? 3.643 0.384 15.516 1.00 97.06 88 ASN A O 1
ATOM 738 N N . ASP A 1 89 ? 1.533 0.974 15.948 1.00 97.31 89 ASP A N 1
ATOM 739 C CA . ASP A 1 89 ? 1.324 1.567 14.621 1.00 97.31 89 ASP A CA 1
ATOM 740 C C . ASP A 1 89 ? 2.157 2.837 14.449 1.00 97.31 89 ASP A C 1
ATOM 742 O O . ASP A 1 89 ? 2.804 3.008 13.416 1.00 97.31 89 ASP A O 1
ATOM 746 N N . ARG A 1 90 ? 2.193 3.697 15.475 1.00 97.06 90 ARG A N 1
ATOM 747 C CA . ARG A 1 90 ? 3.013 4.917 15.471 1.00 97.06 90 ARG A CA 1
ATOM 748 C C . ARG A 1 90 ? 4.486 4.602 15.251 1.00 97.06 90 ARG A C 1
ATOM 750 O O . ARG A 1 90 ? 5.138 5.281 14.467 1.00 97.06 90 ARG A O 1
ATOM 757 N N . GLN A 1 91 ? 4.992 3.559 15.901 1.00 95.88 91 GLN A N 1
ATOM 758 C CA . GLN A 1 91 ? 6.397 3.173 15.802 1.00 95.88 91 GLN A CA 1
ATOM 759 C C . GLN A 1 91 ? 6.735 2.494 14.472 1.00 95.88 91 GLN A C 1
ATOM 761 O O . GLN A 1 91 ? 7.740 2.832 13.848 1.00 95.88 91 GLN A O 1
ATOM 766 N N . GLU A 1 92 ? 5.910 1.550 14.009 1.00 95.94 92 GLU A N 1
ATOM 767 C CA . GLU A 1 92 ? 6.234 0.749 12.822 1.00 95.94 92 GLU A CA 1
ATOM 768 C C . GLU A 1 92 ? 5.919 1.442 11.492 1.00 95.94 92 GLU A C 1
ATOM 770 O O . GLU A 1 92 ? 6.582 1.180 10.479 1.00 95.94 92 GLU A O 1
ATOM 775 N N . LEU A 1 93 ? 4.866 2.264 11.465 1.00 96.31 93 LEU A N 1
ATOM 776 C CA . LEU A 1 93 ? 4.286 2.797 10.230 1.00 96.31 93 LEU A CA 1
ATOM 777 C C . LEU A 1 93 ? 4.682 4.241 9.953 1.00 96.31 93 LEU A C 1
ATOM 779 O O . LEU A 1 93 ? 4.333 4.764 8.890 1.00 96.31 93 LEU A O 1
ATOM 783 N N . GLN A 1 94 ? 5.404 4.876 10.871 1.00 95.69 94 GLN A N 1
ATOM 784 C CA . GLN A 1 94 ? 5.918 6.219 10.656 1.00 95.69 94 GLN A CA 1
ATOM 785 C C . GLN A 1 94 ? 6.885 6.294 9.472 1.00 95.69 94 GLN A C 1
ATOM 787 O O . GLN A 1 94 ? 7.455 5.296 9.018 1.00 95.69 94 GLN A O 1
ATOM 792 N N . SER A 1 95 ? 7.074 7.507 8.985 1.00 94.19 95 SER A N 1
ATOM 793 C CA . SER A 1 95 ? 8.148 7.888 8.079 1.00 94.19 95 SER A CA 1
ATOM 794 C C . SER A 1 95 ? 8.718 9.231 8.507 1.00 94.19 95 SER A C 1
ATOM 796 O O . SER A 1 95 ? 8.264 9.825 9.484 1.00 94.19 95 SER A O 1
ATOM 798 N N . TRP A 1 96 ? 9.687 9.739 7.749 1.00 92.94 96 TRP A N 1
ATOM 799 C CA . TRP A 1 96 ? 10.269 11.057 7.989 1.00 92.94 96 TRP A CA 1
ATOM 800 C C . TRP A 1 96 ? 9.230 12.195 7.971 1.00 92.94 96 TRP A C 1
ATOM 802 O O . TRP A 1 96 ? 9.473 13.239 8.569 1.00 92.94 96 TRP A O 1
ATOM 812 N N . ARG A 1 97 ? 8.080 12.008 7.299 1.00 92.69 97 ARG A N 1
ATOM 813 C CA . ARG A 1 97 ? 7.031 13.031 7.145 1.00 92.69 97 ARG A CA 1
ATOM 814 C C . ARG A 1 97 ? 5.765 12.751 7.951 1.00 92.69 97 ARG A C 1
ATOM 816 O O . ARG A 1 97 ? 5.078 13.694 8.327 1.00 92.69 97 ARG A O 1
ATOM 823 N N . PHE A 1 98 ? 5.435 11.484 8.188 1.00 95.94 98 PHE A N 1
ATOM 824 C CA . PHE A 1 98 ? 4.174 11.092 8.818 1.00 95.94 98 PHE A CA 1
ATOM 825 C C . PHE A 1 98 ? 4.456 10.291 10.085 1.00 95.94 98 PHE A C 1
ATOM 827 O O . PHE A 1 98 ? 4.843 9.126 10.011 1.00 95.94 98 PHE A O 1
ATOM 834 N N . THR A 1 99 ? 4.262 10.911 11.247 1.00 95.69 99 THR A N 1
ATOM 835 C CA . THR A 1 99 ? 4.559 10.330 12.565 1.00 95.69 99 THR A CA 1
ATOM 836 C C . THR A 1 99 ? 3.347 10.444 13.490 1.00 95.69 99 THR A C 1
ATOM 838 O O . THR A 1 99 ? 2.378 11.144 13.198 1.00 95.69 99 THR A O 1
ATOM 841 N N . GLY A 1 100 ? 3.362 9.734 14.621 1.00 94.12 100 GLY A N 1
ATOM 842 C CA . GLY A 1 100 ? 2.311 9.873 15.629 1.00 94.12 100 GLY A CA 1
ATOM 843 C C . GLY A 1 100 ? 0.911 9.594 15.069 1.00 94.12 100 GLY A C 1
ATOM 844 O O . GLY A 1 100 ? 0.660 8.535 14.501 1.00 94.12 100 GLY A O 1
ATOM 845 N N . ARG A 1 101 ? -0.023 10.539 15.224 1.00 91.44 101 ARG A N 1
ATOM 846 C CA . ARG A 1 101 ? -1.389 10.388 14.686 1.00 91.44 101 ARG A CA 1
ATOM 847 C C . ARG A 1 101 ? -1.440 10.441 13.159 1.00 91.44 101 ARG A C 1
ATOM 849 O O . ARG A 1 101 ? -2.350 9.861 12.573 1.00 91.44 101 ARG A O 1
ATOM 856 N N . ASP A 1 102 ? -0.441 11.044 12.520 1.00 94.06 102 ASP A N 1
ATOM 857 C CA . ASP A 1 102 ? -0.452 11.264 11.077 1.00 94.06 102 ASP A CA 1
ATOM 858 C C . ASP A 1 102 ? -0.150 10.007 10.262 1.00 94.06 102 ASP A C 1
ATOM 860 O O . ASP A 1 102 ? -0.319 10.014 9.038 1.00 94.06 102 ASP A O 1
ATOM 864 N N . VAL A 1 103 ? 0.218 8.900 10.921 1.00 96.25 103 VAL A N 1
ATOM 865 C CA . VAL A 1 103 ? 0.384 7.603 10.253 1.00 96.25 103 VAL A CA 1
ATOM 866 C C . VAL A 1 103 ? -0.903 7.136 9.566 1.00 96.25 103 VAL A C 1
ATOM 868 O O . VAL A 1 103 ? -0.795 6.458 8.544 1.00 96.25 103 VAL A O 1
ATOM 871 N N . PHE A 1 104 ? -2.075 7.546 10.075 1.00 95.94 104 PHE A N 1
ATOM 872 C CA . PHE A 1 104 ? -3.408 7.342 9.492 1.00 95.94 104 PHE A CA 1
ATOM 873 C C . PHE A 1 104 ? -4.088 8.690 9.176 1.00 95.94 104 PHE A C 1
ATOM 875 O O . PHE A 1 104 ? -5.200 8.953 9.619 1.00 95.94 104 PHE A O 1
ATOM 882 N N . SER A 1 105 ? -3.421 9.586 8.445 1.00 95.19 105 SER A N 1
ATOM 883 C CA . SER A 1 105 ? -3.988 10.901 8.098 1.00 95.19 105 SER A CA 1
ATOM 884 C C . SER A 1 105 ? -4.445 11.017 6.645 1.00 95.19 105 SER A C 1
ATOM 886 O O . SER A 1 105 ? -3.861 10.428 5.732 1.00 95.19 105 SER A O 1
ATOM 888 N N . VAL A 1 106 ? -5.418 11.907 6.423 1.00 94.62 106 VAL A N 1
ATOM 889 C CA . VAL A 1 106 ? -5.832 12.367 5.085 1.00 94.62 106 VAL A CA 1
ATOM 890 C C . VAL A 1 106 ? -4.669 13.022 4.336 1.00 94.62 106 VAL A C 1
ATOM 892 O O . VAL A 1 106 ? -4.533 12.857 3.126 1.00 94.62 106 VAL A O 1
ATOM 895 N N . ASN A 1 107 ? -3.773 13.709 5.048 1.00 95.62 107 ASN A N 1
ATOM 896 C CA . ASN A 1 107 ? -2.574 14.295 4.449 1.00 95.62 107 ASN A CA 1
ATOM 897 C C . ASN A 1 107 ? -1.662 13.219 3.847 1.00 95.62 107 ASN A C 1
ATOM 899 O O . ASN A 1 107 ? -1.159 13.390 2.737 1.00 95.62 107 ASN A O 1
ATOM 903 N N . ARG A 1 108 ? -1.488 12.089 4.542 1.00 97.06 108 ARG A N 1
ATOM 904 C CA . ARG A 1 108 ? -0.706 10.956 4.037 1.00 97.06 108 ARG A CA 1
ATOM 905 C C . ARG A 1 108 ? -1.371 10.283 2.840 1.00 97.06 108 ARG A C 1
ATOM 907 O O . ARG A 1 108 ? -0.699 9.975 1.859 1.00 97.06 108 ARG A O 1
ATOM 914 N N . TRP A 1 109 ? -2.692 10.129 2.889 1.00 97.12 109 TRP A N 1
ATOM 915 C CA . TRP A 1 109 ? -3.484 9.636 1.763 1.00 97.12 109 TRP A CA 1
ATOM 916 C C . TRP A 1 109 ? -3.317 10.500 0.505 1.00 97.12 109 TRP A C 1
ATOM 918 O O . TRP A 1 109 ? -2.995 9.985 -0.568 1.00 97.12 109 TRP A O 1
ATOM 928 N N . ASN A 1 110 ? -3.474 11.820 0.641 1.00 96.44 110 ASN A N 1
ATOM 929 C CA . ASN A 1 110 ? -3.311 12.759 -0.468 1.00 96.44 110 ASN A CA 1
ATOM 930 C C . ASN A 1 110 ? -1.889 12.739 -1.026 1.00 96.44 110 ASN A C 1
ATOM 932 O O . ASN A 1 110 ? -1.717 12.695 -2.243 1.00 96.44 110 ASN A O 1
ATOM 936 N N . TYR A 1 111 ? -0.885 12.661 -0.152 1.00 96.75 111 TYR A N 1
ATOM 937 C CA . TYR A 1 111 ? 0.501 12.516 -0.577 1.00 96.75 111 TYR A CA 1
ATOM 938 C C . TYR A 1 111 ? 0.701 11.263 -1.439 1.00 96.75 111 TYR A C 1
ATOM 940 O O . TYR A 1 111 ? 1.231 11.354 -2.543 1.00 96.75 111 TYR A O 1
ATOM 948 N N . TRP A 1 112 ? 0.232 10.089 -1.003 1.00 97.19 112 TRP A N 1
ATOM 949 C CA . TRP A 1 112 ? 0.351 8.867 -1.809 1.00 97.19 112 TRP A CA 1
ATOM 950 C C . TRP A 1 112 ? -0.320 8.9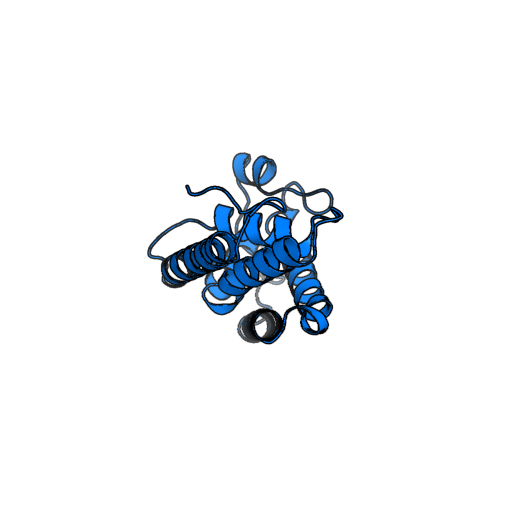90 -3.176 1.00 97.19 112 TRP A C 1
ATOM 952 O O . TRP A 1 112 ? 0.257 8.580 -4.184 1.00 97.19 112 TRP A O 1
ATOM 962 N N . LYS A 1 113 ? -1.510 9.592 -3.224 1.00 96.00 113 LYS A N 1
ATOM 963 C CA . LYS A 1 113 ? -2.238 9.842 -4.471 1.00 96.00 113 LYS A CA 1
ATOM 964 C C . LYS A 1 113 ? -1.422 10.707 -5.434 1.00 96.00 113 LYS A C 1
ATOM 966 O O . LYS A 1 113 ? -1.254 10.331 -6.594 1.00 96.00 113 LYS A O 1
ATOM 971 N N . GLU A 1 114 ? -0.867 11.818 -4.955 1.00 95.12 114 GLU A N 1
ATOM 972 C CA . GLU A 1 114 ? 0.010 12.695 -5.743 1.00 95.12 114 GLU A CA 1
ATOM 973 C C . GLU A 1 114 ? 1.243 11.946 -6.261 1.00 95.12 114 GLU A C 1
ATOM 975 O O . GLU A 1 114 ? 1.619 12.088 -7.426 1.00 95.12 114 GLU A O 1
ATOM 980 N N . ARG A 1 115 ? 1.850 11.088 -5.433 1.00 95.00 115 ARG A N 1
ATOM 981 C CA . ARG A 1 115 ? 3.013 10.282 -5.829 1.00 95.00 115 ARG A CA 1
ATOM 982 C C . ARG A 1 115 ? 2.671 9.236 -6.890 1.00 95.00 115 ARG A C 1
ATOM 984 O O . ARG A 1 115 ? 3.455 9.057 -7.819 1.00 95.00 115 ARG A O 1
ATOM 991 N N . PHE A 1 116 ? 1.509 8.585 -6.820 1.00 95.62 116 PHE A N 1
ATOM 992 C CA . PHE A 1 116 ? 1.061 7.693 -7.897 1.00 95.62 116 PHE A CA 1
ATOM 993 C C . PHE A 1 116 ? 0.863 8.442 -9.218 1.00 95.62 116 PHE A C 1
ATOM 995 O O . PHE A 1 116 ? 1.288 7.946 -10.261 1.00 95.62 116 PHE A O 1
ATOM 1002 N N . VAL A 1 117 ? 0.287 9.650 -9.183 1.00 93.38 117 VAL A N 1
ATOM 1003 C CA . VAL A 1 117 ? 0.163 10.505 -10.376 1.00 93.38 117 VAL A CA 1
ATOM 1004 C C . VAL A 1 117 ? 1.542 10.873 -10.920 1.00 93.38 117 VAL A C 1
ATOM 1006 O O . VAL A 1 117 ? 1.791 10.686 -12.108 1.00 93.38 117 VAL A O 1
ATOM 1009 N N . TYR A 1 118 ? 2.466 11.306 -10.062 1.00 91.62 118 TYR A N 1
ATOM 1010 C CA . TYR A 1 118 ? 3.841 11.629 -10.453 1.00 91.62 118 TYR A CA 1
ATOM 1011 C C . TYR A 1 118 ? 4.551 10.449 -11.138 1.00 91.62 118 TYR A C 1
ATOM 1013 O O . TYR A 1 118 ? 5.255 10.629 -12.128 1.00 91.62 118 TYR A O 1
ATOM 1021 N N . HIS A 1 119 ? 4.334 9.227 -10.648 1.00 88.44 119 HIS A N 1
ATOM 1022 C CA . HIS A 1 119 ? 4.955 8.017 -11.188 1.00 88.44 119 HIS A CA 1
ATOM 1023 C C . HIS A 1 119 ? 4.220 7.390 -12.386 1.00 88.44 119 HIS A C 1
ATOM 1025 O O . HIS A 1 119 ? 4.737 6.440 -12.982 1.00 88.44 119 HIS A O 1
ATOM 1031 N N . SER A 1 120 ? 3.053 7.913 -12.774 1.00 83.19 120 SER A N 1
ATOM 1032 C CA . SER A 1 120 ? 2.246 7.374 -13.879 1.00 83.19 120 SER A CA 1
ATOM 1033 C C . SER A 1 120 ? 2.978 7.359 -15.224 1.00 83.19 120 SER A C 1
ATOM 1035 O O . SER A 1 120 ? 2.816 6.418 -15.999 1.00 83.19 120 SER A O 1
ATOM 1037 N N . THR A 1 121 ? 3.847 8.342 -15.464 1.00 72.94 121 THR A N 1
ATOM 1038 C CA . THR A 1 121 ? 4.631 8.480 -16.700 1.00 72.94 121 THR A CA 1
ATOM 1039 C C . THR A 1 121 ? 5.715 7.413 -16.846 1.00 72.94 121 THR A C 1
ATOM 1041 O O . THR A 1 121 ? 6.037 7.020 -17.962 1.00 72.94 121 THR A O 1
ATOM 1044 N N . ALA A 1 122 ? 6.261 6.917 -15.732 1.00 67.62 122 ALA A N 1
ATOM 1045 C CA . ALA A 1 122 ? 7.380 5.976 -15.728 1.00 67.62 122 ALA A CA 1
ATOM 1046 C C . ALA A 1 122 ? 6.953 4.511 -15.533 1.00 67.62 122 ALA A C 1
ATOM 1048 O O . ALA A 1 122 ? 7.679 3.597 -15.921 1.00 67.62 122 ALA A O 1
ATOM 1049 N N . ILE A 1 123 ? 5.811 4.266 -14.879 1.00 66.38 123 ILE A N 1
ATOM 1050 C CA . ILE A 1 123 ? 5.479 2.936 -14.333 1.00 66.38 123 ILE A CA 1
ATOM 1051 C C . ILE A 1 123 ? 4.201 2.344 -14.936 1.00 66.38 123 ILE A C 1
ATOM 1053 O O . ILE A 1 123 ? 4.005 1.131 -14.853 1.00 66.38 123 ILE A O 1
ATOM 1057 N N . GLY A 1 124 ? 3.418 3.144 -15.665 1.00 68.88 124 GLY A N 1
ATOM 1058 C CA . GLY A 1 124 ? 2.336 2.662 -16.519 1.00 68.88 124 GLY A CA 1
ATOM 1059 C C . GLY A 1 124 ? 0.973 2.568 -15.829 1.00 68.88 124 GLY A C 1
ATOM 1060 O O . GLY A 1 124 ? 0.680 3.276 -14.862 1.00 68.88 124 GLY A O 1
ATOM 1061 N N . SER A 1 125 ? 0.111 1.708 -16.379 1.00 84.19 125 SER A N 1
ATOM 1062 C CA . SER A 1 125 ? -1.331 1.662 -16.100 1.00 84.19 125 SER A CA 1
ATOM 1063 C C . SER A 1 125 ? -1.702 1.433 -14.632 1.00 84.19 125 SER A C 1
ATOM 1065 O O . SER A 1 125 ? -2.712 1.964 -14.174 1.00 84.19 125 SER A O 1
ATOM 1067 N N . GLU A 1 126 ? -0.891 0.698 -13.865 1.00 91.12 126 GLU A N 1
ATOM 1068 C CA . GLU A 1 126 ? -1.208 0.368 -12.474 1.00 91.12 126 GLU A CA 1
ATOM 1069 C C . GLU A 1 126 ? -1.170 1.599 -11.559 1.00 91.12 126 GLU A C 1
ATOM 1071 O O . GLU A 1 126 ? -2.033 1.741 -10.694 1.00 91.12 126 GLU A O 1
ATOM 1076 N N . ALA A 1 127 ? -0.223 2.521 -11.762 1.00 92.69 127 ALA A N 1
ATOM 1077 C CA . ALA A 1 127 ? -0.154 3.757 -10.979 1.00 92.69 127 ALA A CA 1
ATOM 1078 C C . ALA A 1 127 ? -1.351 4.679 -11.281 1.00 92.69 127 ALA A C 1
ATOM 1080 O O . ALA A 1 127 ? -1.936 5.268 -10.369 1.00 92.69 127 ALA A O 1
ATOM 1081 N N . ILE A 1 128 ? -1.777 4.732 -12.549 1.00 94.00 128 ILE A N 1
ATOM 1082 C CA . ILE A 1 128 ? -2.982 5.461 -12.977 1.00 94.00 128 ILE A CA 1
ATOM 1083 C C . ILE A 1 128 ? -4.234 4.840 -12.348 1.00 94.00 128 ILE A C 1
ATOM 1085 O O . ILE A 1 128 ? -5.087 5.556 -11.816 1.00 94.00 128 ILE A O 1
ATOM 1089 N N . ALA A 1 129 ? -4.341 3.509 -12.371 1.00 95.56 129 ALA A N 1
ATOM 1090 C CA . ALA A 1 129 ? -5.456 2.782 -11.777 1.00 95.56 129 ALA A CA 1
ATOM 1091 C C . ALA A 1 129 ? -5.522 2.986 -10.255 1.00 95.56 129 ALA A C 1
ATOM 1093 O O . ALA A 1 129 ? -6.607 3.205 -9.716 1.00 95.56 129 ALA A O 1
ATOM 1094 N N . ALA A 1 130 ? -4.373 2.990 -9.572 1.00 96.94 130 ALA A N 1
ATOM 1095 C CA . ALA A 1 130 ? -4.276 3.295 -8.149 1.00 96.94 130 ALA A CA 1
ATOM 1096 C C . ALA A 1 130 ? -4.807 4.701 -7.833 1.00 96.94 130 ALA A C 1
ATOM 1098 O O . ALA A 1 130 ? -5.748 4.828 -7.049 1.00 96.94 130 ALA A O 1
ATOM 1099 N N . ALA A 1 131 ? -4.287 5.740 -8.494 1.00 95.88 131 ALA A N 1
ATOM 1100 C CA . ALA A 1 131 ? -4.745 7.116 -8.291 1.00 95.88 131 ALA A CA 1
ATOM 1101 C C . ALA A 1 131 ? -6.242 7.288 -8.618 1.00 95.88 131 ALA A C 1
ATOM 1103 O O . ALA A 1 131 ? -6.974 7.960 -7.892 1.00 95.88 131 ALA A O 1
ATOM 1104 N N . SER A 1 132 ? -6.724 6.635 -9.679 1.00 95.50 132 SER A N 1
ATOM 1105 C CA . SER A 1 132 ? -8.142 6.650 -10.062 1.00 95.50 132 SER A CA 1
ATOM 1106 C C . SER A 1 132 ? -9.031 5.975 -9.016 1.00 95.50 132 SER A C 1
ATOM 1108 O O . SER A 1 132 ? -10.105 6.486 -8.700 1.00 95.50 132 SER A O 1
ATOM 1110 N N . SER A 1 133 ? -8.583 4.853 -8.445 1.00 96.69 133 SER A N 1
ATOM 1111 C CA . SER A 1 133 ? -9.274 4.175 -7.345 1.00 96.69 133 SER A CA 1
ATOM 1112 C C . SER A 1 133 ? -9.374 5.080 -6.117 1.00 96.69 133 SER A C 1
ATOM 1114 O O . SER A 1 133 ? -10.464 5.266 -5.581 1.00 96.69 133 SER A O 1
ATOM 1116 N N . MET A 1 134 ? -8.273 5.732 -5.735 1.00 96.69 134 MET A N 1
ATOM 1117 C CA . MET A 1 134 ? -8.253 6.666 -4.605 1.00 96.69 134 MET A CA 1
ATOM 1118 C C . MET A 1 134 ? -9.216 7.842 -4.818 1.00 96.69 134 MET A C 1
ATOM 1120 O O . MET A 1 134 ? -10.033 8.130 -3.949 1.00 96.69 134 MET A O 1
ATOM 1124 N N . ASN A 1 135 ? -9.211 8.448 -6.011 1.00 95.75 135 ASN A N 1
ATOM 1125 C CA . ASN A 1 135 ? -10.148 9.518 -6.372 1.00 95.75 135 ASN A CA 1
ATOM 1126 C C . ASN A 1 135 ? -11.620 9.081 -6.311 1.00 95.75 135 ASN A C 1
ATOM 1128 O O . ASN A 1 135 ? -12.492 9.889 -5.994 1.00 95.75 135 ASN A O 1
ATOM 1132 N N . ARG A 1 136 ? -11.927 7.817 -6.632 1.00 95.75 136 ARG A N 1
ATOM 1133 C CA . ARG A 1 136 ? -13.287 7.278 -6.479 1.00 95.75 136 ARG A CA 1
ATOM 1134 C C . ARG A 1 136 ? -13.683 7.186 -5.010 1.00 95.75 136 ARG A C 1
ATOM 1136 O O . ARG A 1 136 ? -14.813 7.545 -4.691 1.00 95.75 136 ARG A O 1
ATOM 1143 N N . ILE A 1 137 ? -12.772 6.747 -4.138 1.00 95.12 137 ILE A N 1
ATOM 1144 C CA . ILE A 1 137 ? -13.027 6.690 -2.694 1.00 95.12 137 ILE A CA 1
ATOM 1145 C C . ILE A 1 137 ? -13.311 8.089 -2.147 1.00 95.12 137 ILE A C 1
ATOM 1147 O O . ILE A 1 137 ? -14.354 8.270 -1.519 1.00 95.12 137 ILE A O 1
ATOM 1151 N N . ASP A 1 138 ? -12.476 9.074 -2.492 1.00 92.44 138 ASP A N 1
ATOM 1152 C CA . ASP A 1 138 ? -12.645 10.472 -2.072 1.00 92.44 138 ASP A CA 1
ATOM 1153 C C . ASP A 1 138 ? -14.029 11.034 -2.440 1.00 92.44 138 ASP A C 1
ATOM 1155 O O . ASP A 1 138 ? -14.626 11.770 -1.664 1.00 92.44 138 ASP A O 1
ATOM 1159 N N . ARG A 1 139 ? -14.561 10.676 -3.618 1.00 88.88 139 ARG A N 1
ATOM 1160 C CA . ARG A 1 139 ? -15.892 11.117 -4.080 1.00 88.88 139 ARG A CA 1
ATOM 1161 C C . ARG A 1 139 ? -17.044 10.333 -3.455 1.00 88.88 139 ARG A C 1
ATOM 1163 O O . ARG A 1 139 ? -18.151 10.849 -3.366 1.00 88.88 139 ARG A O 1
ATOM 1170 N N . SER A 1 140 ? -16.806 9.071 -3.103 1.00 82.75 140 SER A N 1
ATOM 117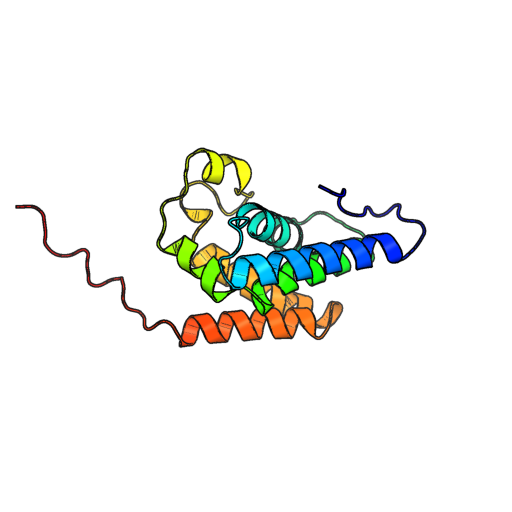1 C CA . SER A 1 140 ? -17.830 8.168 -2.561 1.00 82.75 140 SER A CA 1
ATOM 1172 C C . SER A 1 140 ? -18.111 8.387 -1.078 1.00 82.75 140 SER A C 1
ATOM 1174 O O . SER A 1 140 ? -19.156 7.966 -0.592 1.00 82.75 140 SER A O 1
ATOM 1176 N N . GLN A 1 141 ? -17.188 9.029 -0.365 1.00 67.19 141 GLN A N 1
ATOM 1177 C CA . GLN A 1 141 ? -17.371 9.423 1.022 1.00 67.19 141 GLN A CA 1
ATOM 1178 C C . GLN A 1 141 ? -17.816 10.888 1.024 1.00 67.19 141 GLN A C 1
ATOM 1180 O O . GLN A 1 141 ? -17.008 11.762 0.704 1.00 67.19 141 GLN A O 1
ATOM 1185 N N . PRO A 1 142 ? -19.084 11.200 1.354 1.00 47.66 142 PRO A N 1
ATOM 1186 C CA . PRO A 1 142 ? -19.457 12.571 1.656 1.00 47.66 142 PRO A CA 1
ATOM 1187 C C . PRO A 1 142 ? -18.521 13.076 2.751 1.00 47.66 142 PRO A C 1
ATOM 1189 O O . PRO A 1 142 ? -18.175 12.331 3.669 1.00 47.66 142 PRO A O 1
ATOM 1192 N N . THR A 1 143 ? -18.140 14.345 2.689 1.00 45.62 143 THR A N 1
ATOM 1193 C CA . THR A 1 143 ? -17.578 15.095 3.813 1.00 45.62 143 THR A CA 1
ATOM 1194 C C . THR A 1 143 ? -18.572 15.096 4.984 1.00 45.62 143 THR A C 1
ATOM 1196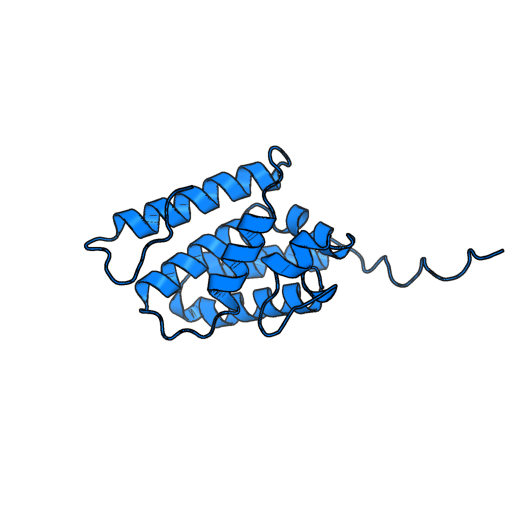 O O . THR A 1 143 ? -19.240 16.089 5.249 1.00 45.62 143 THR A O 1
ATOM 1199 N N . GLN A 1 144 ? -18.721 13.974 5.679 1.00 41.09 144 GLN A N 1
ATOM 1200 C CA . GLN A 1 144 ? -19.443 13.848 6.932 1.00 41.09 144 GLN A CA 1
ATOM 1201 C C . GLN A 1 144 ? -18.418 13.457 7.986 1.00 41.09 144 GLN A C 1
ATOM 1203 O O . GLN A 1 144 ? -17.901 12.344 8.002 1.00 41.09 144 GLN A O 1
ATOM 1208 N N . GLY A 1 145 ? -18.076 14.428 8.835 1.00 40.47 145 GLY A N 1
ATOM 1209 C CA . GLY A 1 145 ? -17.201 14.181 9.974 1.00 40.47 145 GLY A CA 1
ATOM 1210 C C . GLY A 1 145 ? -16.596 15.397 10.670 1.00 40.47 145 GLY A C 1
ATOM 1211 O O . GLY A 1 145 ? -16.118 15.234 11.782 1.00 40.47 145 GLY A O 1
ATOM 1212 N N . MET A 1 146 ? -16.643 16.613 10.106 1.00 39.69 146 MET A N 1
ATOM 1213 C CA . MET A 1 146 ? -16.305 17.830 10.878 1.00 39.69 146 MET A CA 1
ATOM 1214 C C . MET A 1 146 ? -17.492 18.402 11.679 1.00 39.69 146 MET A C 1
ATOM 1216 O O . MET A 1 146 ? -17.336 19.401 12.369 1.00 39.69 146 MET A O 1
ATOM 1220 N N . GLY A 1 147 ? -18.669 17.766 11.631 1.00 36.56 147 GLY A N 1
ATOM 1221 C CA . GLY A 1 147 ? -19.893 18.257 12.281 1.00 36.56 147 GLY A CA 1
ATOM 1222 C C . GLY A 1 147 ? -20.327 17.542 13.568 1.00 36.56 147 GLY A C 1
ATOM 1223 O O . GLY A 1 147 ? -21.308 17.965 14.161 1.00 36.56 147 GLY A O 1
ATOM 1224 N N . ALA A 1 148 ? -19.645 16.481 14.016 1.00 36.75 148 ALA A N 1
ATOM 1225 C CA . ALA A 1 148 ? -20.131 15.631 15.120 1.00 36.75 148 ALA A CA 1
ATOM 1226 C C . ALA A 1 148 ? -19.287 15.691 16.411 1.00 36.75 148 ALA A C 1
ATOM 1228 O O . ALA A 1 148 ? -19.364 14.789 17.239 1.00 36.75 148 ALA A O 1
ATOM 1229 N N . LEU A 1 149 ? -18.477 16.741 16.600 1.00 39.94 149 LEU A N 1
ATOM 1230 C CA . LEU A 1 149 ? -17.761 16.994 17.865 1.00 39.94 149 LEU A CA 1
ATOM 1231 C C . LEU A 1 149 ? -18.191 18.288 18.568 1.00 39.94 149 LEU A C 1
ATOM 1233 O O . LEU A 1 149 ? -17.555 18.706 19.533 1.00 39.94 149 LEU A O 1
ATOM 1237 N N . LEU A 1 150 ? -19.291 18.903 18.134 1.00 43.06 150 LEU A N 1
ATOM 1238 C CA . LEU A 1 150 ? -19.969 19.907 18.942 1.00 43.06 150 LEU A CA 1
ATOM 1239 C C . LEU A 1 150 ? -21.062 19.197 19.751 1.00 43.06 150 LEU A C 1
ATOM 1241 O O . LEU A 1 150 ? -21.964 18.600 19.173 1.00 43.06 150 LEU A O 1
ATOM 1245 N N . TYR A 1 151 ? -20.952 19.301 21.077 1.00 42.78 151 TYR A N 1
ATOM 1246 C CA . TYR A 1 151 ? -21.934 18.909 22.099 1.00 42.78 151 TYR A CA 1
ATOM 1247 C C . TYR A 1 151 ? -21.999 17.427 22.496 1.00 42.78 151 TYR A C 1
ATOM 1249 O O . TYR A 1 151 ? -22.931 16.715 22.147 1.00 42.78 151 TYR A O 1
ATOM 1257 N N . SER A 1 152 ? -21.072 17.004 23.360 1.00 39.22 152 SER A N 1
ATOM 1258 C CA . SER A 1 152 ? -21.446 16.214 24.545 1.00 39.22 152 SER A CA 1
ATOM 1259 C C . SER A 1 152 ? -20.319 16.249 25.578 1.00 39.22 152 SER A C 1
ATOM 1261 O O . SER A 1 152 ? -19.476 15.363 25.618 1.00 39.22 152 SER A O 1
ATOM 1263 N N . ASN A 1 153 ? -20.306 17.305 26.388 1.00 35.97 153 ASN A N 1
ATOM 1264 C CA . ASN A 1 153 ? -19.758 17.289 27.743 1.00 35.97 153 ASN A CA 1
ATOM 1265 C C . ASN A 1 153 ? -20.740 18.098 28.602 1.00 35.97 153 ASN A C 1
ATOM 1267 O O . ASN A 1 153 ? -20.561 19.300 28.794 1.00 35.97 153 ASN A O 1
ATOM 1271 N N . TYR A 1 154 ? -21.817 17.431 29.009 1.00 43.97 154 TYR A N 1
ATOM 1272 C CA . TYR A 1 154 ? -22.430 17.633 30.318 1.00 43.97 154 TYR A CA 1
ATOM 1273 C C . TYR A 1 154 ? -22.082 16.402 31.148 1.00 43.97 154 TYR A C 1
ATOM 1275 O O . TYR A 1 154 ? -22.131 15.296 30.560 1.00 43.97 154 TYR A O 1
#

Radius of gyration: 16.32 Å; chains: 1; bounding box: 43×34×47 Å

InterPro domains:
  IPR022085 Oxopyr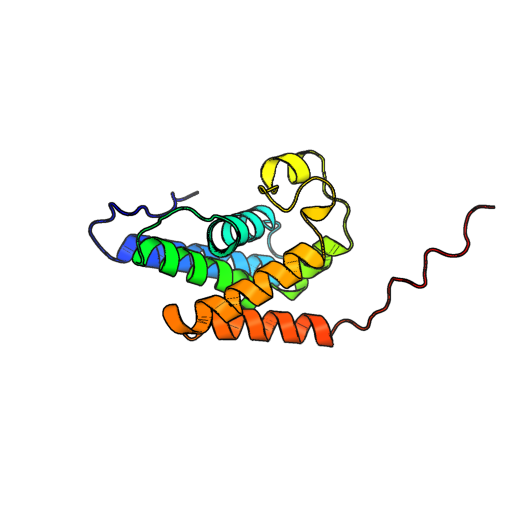rolidines biosynthesis cluster protein G [PF12311] (15-116)
  IPR053204 Oxopyrrolidines Biosynthesis-associated Protein [PTHR38797] (13-125)

Secondary structure (DSSP, 8-state):
-PPPP-TT-SSSHHHHHHHHHHHHHHHHHHTTSS--HHHHHHHHHHHHT------HHHHHHHHHHHHHHHHHHHHHHHGGGGSPPPHHHHHHH--SS--GGGGG-HHHHHHHHHHHHHHHHHH-HHHHHHHHHHHHHHHHS-S-SSSSSSS---